Protein AF-A0A533WZP8-F1 (afdb_monomer_lite)

pLDDT: mean 81.85, std 12.05, range [39.66, 96.12]

Secondary structure (DSSP, 8-state):
-PPPPEEEEEEETTT--EEEEPTTPPPPSS-TTT----EEEEEEETTEEEEEEEETTEEEEEEEE--

Radius of gyration: 13.08 Å; chains: 1; bounding box: 34×23×33 Å

Structure (mmCIF, N/CA/C/O backbone):
data_AF-A0A533WZP8-F1
#
_entry.id   AF-A0A533WZP8-F1
#
loop_
_atom_site.group_PDB
_atom_site.id
_atom_site.type_symbol
_atom_site.label_atom_id
_atom_site.label_alt_id
_atom_site.label_comp_id
_atom_site.label_asym_id
_atom_site.label_entity_id
_atom_site.label_seq_id
_atom_site.pdbx_PDB_ins_code
_atom_site.Cartn_x
_atom_site.Cartn_y
_atom_site.Cartn_z
_atom_site.occupancy
_atom_site.B_iso_or_equiv
_atom_site.auth_seq_id
_atom_site.auth_comp_id
_atom_site.auth_asym_id
_atom_site.auth_atom_id
_atom_site.pdbx_PDB_model_num
ATOM 1 N N . MET A 1 1 ? 20.767 5.146 -19.720 1.00 39.66 1 MET A N 1
ATOM 2 C CA . MET A 1 1 ? 19.829 5.760 -18.762 1.00 39.66 1 MET A CA 1
ATOM 3 C C . M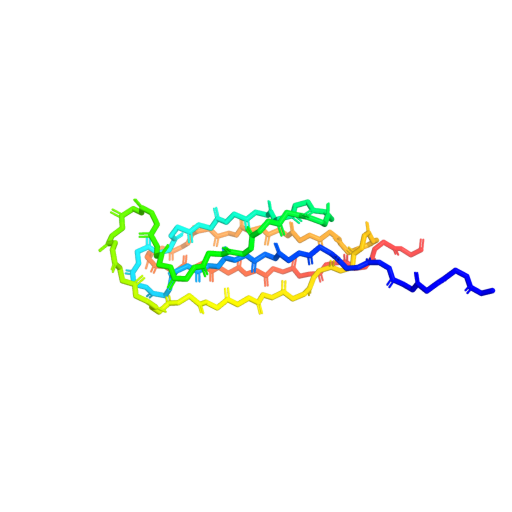ET A 1 1 ? 18.970 4.625 -18.245 1.00 39.66 1 MET A C 1
ATOM 5 O O . MET A 1 1 ? 18.151 4.125 -19.003 1.00 39.66 1 MET A O 1
ATOM 9 N N . ALA A 1 2 ? 19.282 4.094 -17.062 1.00 47.31 2 ALA A N 1
ATOM 10 C CA . ALA A 1 2 ? 18.432 3.084 -16.438 1.00 47.31 2 ALA A CA 1
ATOM 11 C C . ALA A 1 2 ? 17.121 3.790 -16.071 1.00 47.31 2 ALA A C 1
ATOM 13 O O . ALA A 1 2 ? 17.173 4.826 -15.413 1.00 47.31 2 ALA A O 1
ATOM 14 N N . GLY A 1 3 ? 15.996 3.332 -16.623 1.00 58.25 3 GLY A N 1
ATOM 15 C CA . GLY A 1 3 ? 14.691 3.927 -16.339 1.00 58.25 3 GLY A CA 1
ATOM 16 C C . GLY A 1 3 ? 14.394 3.831 -14.847 1.00 58.25 3 GLY A C 1
ATOM 17 O O . GLY A 1 3 ? 14.744 2.827 -14.233 1.00 58.25 3 GLY A O 1
ATOM 18 N N . GLU A 1 4 ? 13.807 4.880 -14.273 1.00 58.56 4 GLU A N 1
ATOM 19 C CA . GLU A 1 4 ? 13.353 4.855 -12.881 1.00 58.56 4 GLU A CA 1
ATOM 20 C C . GLU A 1 4 ? 12.434 3.647 -12.659 1.00 58.56 4 GLU A C 1
ATOM 22 O O . GLU A 1 4 ? 11.527 3.387 -13.456 1.00 58.56 4 GLU A O 1
ATOM 27 N N . GLU A 1 5 ? 12.704 2.882 -11.603 1.00 62.91 5 GLU A N 1
ATOM 28 C CA . GLU A 1 5 ? 11.925 1.706 -11.233 1.00 62.91 5 GLU A CA 1
ATOM 29 C C . GLU A 1 5 ? 11.002 2.083 -10.067 1.00 62.91 5 GLU A C 1
ATOM 31 O O . GLU A 1 5 ? 11.448 2.609 -9.046 1.00 62.91 5 GLU A O 1
ATOM 36 N N . TYR A 1 6 ? 9.697 1.858 -10.241 1.00 65.62 6 TYR A N 1
ATOM 37 C CA . TYR A 1 6 ? 8.682 2.153 -9.230 1.00 65.62 6 TYR A CA 1
ATOM 38 C C . TYR A 1 6 ? 8.221 0.859 -8.554 1.00 65.62 6 TYR A C 1
ATOM 40 O O . TYR A 1 6 ? 8.030 -0.174 -9.204 1.00 65.62 6 TYR A O 1
ATOM 48 N N . ARG A 1 7 ? 8.020 0.929 -7.240 1.00 7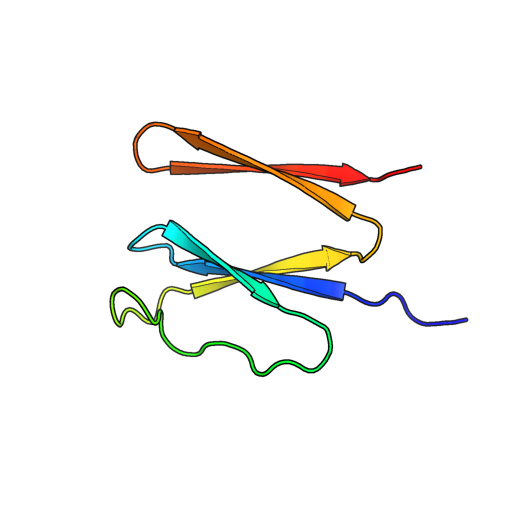2.06 7 ARG A N 1
ATOM 49 C CA . ARG A 1 7 ? 7.222 -0.016 -6.457 1.00 72.06 7 ARG A CA 1
ATOM 50 C C . ARG A 1 7 ? 5.815 0.533 -6.322 1.00 72.06 7 ARG A C 1
ATOM 52 O O . ARG A 1 7 ? 5.615 1.739 -6.331 1.00 72.06 7 ARG A O 1
ATOM 59 N N . ASP A 1 8 ? 4.853 -0.349 -6.113 1.00 84.56 8 ASP A N 1
ATOM 60 C CA . ASP A 1 8 ? 3.463 0.060 -5.946 1.00 84.56 8 ASP A CA 1
ATOM 61 C C . ASP A 1 8 ? 3.019 -0.191 -4.507 1.00 84.56 8 ASP A C 1
ATOM 63 O O . ASP A 1 8 ? 3.110 -1.311 -4.002 1.00 84.56 8 ASP A O 1
ATOM 67 N N . LEU A 1 9 ? 2.520 0.837 -3.827 1.00 87.94 9 LEU A N 1
ATOM 68 C CA . LEU A 1 9 ? 1.793 0.681 -2.573 1.00 87.94 9 LEU A CA 1
ATOM 69 C C . LEU A 1 9 ? 0.303 0.557 -2.890 1.00 87.94 9 LEU A C 1
ATOM 71 O O . LEU A 1 9 ? -0.322 1.505 -3.355 1.00 87.94 9 LEU A O 1
ATOM 75 N N . VAL A 1 10 ? -0.274 -0.610 -2.620 1.00 91.38 10 VAL A N 1
ATOM 76 C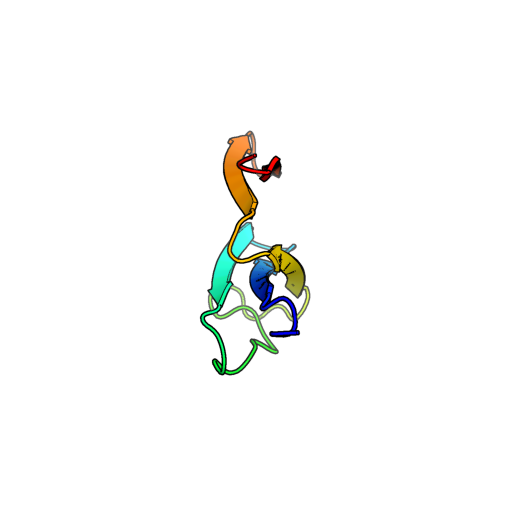 CA . VAL A 1 10 ? -1.704 -0.877 -2.809 1.00 91.38 10 VAL A CA 1
ATOM 77 C C . VAL A 1 10 ? -2.431 -0.692 -1.488 1.00 91.38 10 VAL A C 1
ATOM 79 O O . VAL A 1 10 ? -1.981 -1.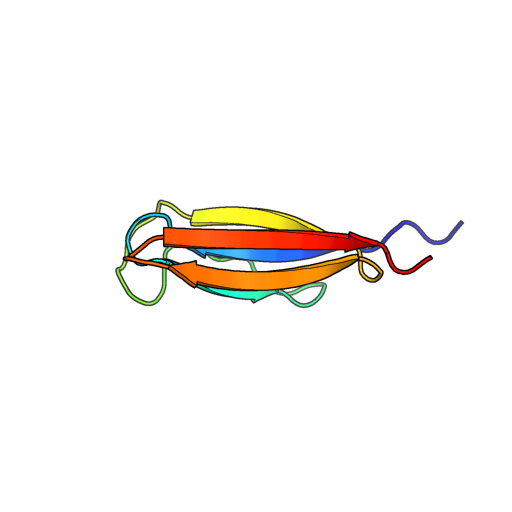226 -0.475 1.00 91.38 10 VAL A O 1
ATOM 82 N N . ILE A 1 11 ? -3.560 0.017 -1.490 1.00 92.75 11 ILE A N 1
ATOM 83 C CA . ILE A 1 11 ? -4.360 0.305 -0.292 1.00 92.75 11 ILE A CA 1
ATOM 84 C C . ILE A 1 11 ? -5.835 0.061 -0.577 1.00 92.75 11 ILE A C 1
ATOM 86 O O . ILE A 1 11 ? -6.362 0.480 -1.599 1.00 92.75 11 ILE A O 1
ATOM 90 N N . CYS A 1 12 ? -6.534 -0.592 0.348 1.00 94.00 12 CYS A N 1
ATOM 91 C CA . CYS A 1 12 ? -7.982 -0.725 0.294 1.00 94.00 12 CYS A CA 1
ATOM 92 C C . CYS A 1 12 ? -8.679 0.435 1.007 1.00 94.00 12 CYS A C 1
ATOM 94 O O . CYS A 1 12 ? -8.579 0.560 2.226 1.00 94.00 12 CYS A O 1
ATOM 96 N N . ASN A 1 13 ? -9.496 1.200 0.286 1.00 91.38 13 ASN A N 1
ATOM 97 C CA . ASN A 1 13 ? -10.245 2.328 0.856 1.00 91.38 13 ASN A CA 1
ATOM 98 C C . ASN A 1 13 ? -11.404 1.908 1.768 1.00 91.38 13 ASN A C 1
ATOM 100 O O . ASN A 1 13 ? -11.967 2.738 2.473 1.00 91.38 13 ASN A O 1
ATOM 104 N N . ASN A 1 14 ? -11.767 0.622 1.773 1.00 92.56 14 ASN A N 1
ATOM 105 C CA . ASN A 1 14 ? -12.835 0.108 2.626 1.00 92.56 14 ASN A CA 1
ATOM 106 C C . ASN A 1 14 ? -12.323 -0.353 4.000 1.00 92.56 14 ASN A C 1
ATOM 108 O O . ASN A 1 14 ? -12.915 -0.025 5.024 1.00 92.56 14 ASN A O 1
ATOM 112 N N . CYS A 1 15 ? -11.236 -1.133 4.038 1.00 92.25 15 CYS A N 1
ATOM 113 C CA . CYS A 1 15 ? -10.729 -1.730 5.281 1.00 92.25 15 CYS A CA 1
ATOM 114 C C . CYS A 1 15 ? -9.293 -1.329 5.643 1.00 92.25 15 CYS A C 1
ATOM 116 O O . CYS A 1 15 ? -8.753 -1.862 6.609 1.00 92.25 15 CYS A O 1
ATOM 118 N N . LEU A 1 16 ? -8.671 -0.432 4.871 1.00 90.56 16 LEU A N 1
ATOM 119 C CA . LEU A 1 16 ? -7.313 0.088 5.079 1.00 90.56 16 LEU A CA 1
ATOM 120 C C . LEU A 1 16 ? -6.203 -0.969 5.088 1.00 90.56 16 LEU A C 1
ATOM 122 O O . LEU A 1 16 ? -5.099 -0.719 5.566 1.00 90.56 16 LEU A O 1
ATOM 126 N N . TRP A 1 17 ? -6.476 -2.153 4.538 1.00 91.06 17 TRP A N 1
ATOM 127 C CA . TRP A 1 17 ? -5.418 -3.112 4.244 1.00 91.06 17 TRP A CA 1
ATOM 128 C C . TRP A 1 17 ? -4.468 -2.506 3.209 1.00 91.06 17 TRP A C 1
ATOM 130 O O . TRP A 1 17 ? -4.939 -1.949 2.217 1.00 91.06 17 TRP A O 1
ATOM 140 N N . ALA A 1 18 ? -3.162 -2.635 3.434 1.00 90.19 18 ALA A N 1
ATOM 141 C CA . ALA A 1 18 ? -2.137 -2.109 2.546 1.00 90.19 18 ALA A CA 1
ATOM 142 C C . ALA A 1 18 ? -1.029 -3.139 2.290 1.00 90.19 18 ALA A C 1
ATOM 144 O O . ALA A 1 18 ? -0.710 -3.944 3.169 1.00 90.19 18 ALA A O 1
ATOM 145 N N . ALA A 1 19 ? -0.431 -3.102 1.099 1.00 88.75 19 ALA A N 1
ATOM 146 C CA . ALA A 1 19 ? 0.694 -3.950 0.718 1.00 88.75 19 ALA A CA 1
ATOM 147 C C . ALA A 1 19 ? 1.640 -3.232 -0.249 1.00 88.75 19 ALA A C 1
ATOM 149 O O . ALA A 1 19 ? 1.195 -2.607 -1.209 1.00 88.75 19 ALA A O 1
ATOM 150 N N . SER A 1 20 ? 2.946 -3.375 -0.025 1.00 86.75 20 SER A N 1
ATOM 151 C CA . SER A 1 20 ? 3.973 -2.954 -0.981 1.00 86.75 20 SER A CA 1
ATOM 152 C C . SER A 1 20 ? 4.228 -4.078 -1.983 1.00 86.75 20 SER A C 1
ATOM 154 O O . SER A 1 20 ? 4.536 -5.209 -1.600 1.00 86.75 20 SER A O 1
ATOM 156 N N . LEU A 1 21 ? 4.117 -3.774 -3.268 1.00 85.50 21 LEU A N 1
ATOM 157 C CA . LEU A 1 21 ? 4.384 -4.690 -4.365 1.00 85.50 21 LEU A CA 1
ATOM 158 C C . LEU A 1 21 ? 5.847 -4.589 -4.791 1.00 85.50 21 LEU A C 1
ATOM 160 O O . LEU A 1 21 ? 6.358 -3.514 -5.105 1.00 85.50 21 LEU A O 1
ATOM 164 N N . LEU A 1 22 ? 6.520 -5.739 -4.820 1.00 78.56 22 LEU A N 1
ATOM 165 C CA . LEU A 1 22 ? 7.848 -5.856 -5.415 1.00 78.56 22 LEU A CA 1
ATOM 166 C C . LEU A 1 22 ? 7.745 -5.799 -6.942 1.00 78.56 22 LEU A C 1
ATOM 168 O O . LEU A 1 22 ? 6.734 -6.195 -7.529 1.00 78.56 22 LEU A O 1
ATOM 172 N N . LYS A 1 23 ? 8.820 -5.375 -7.601 1.00 73.62 23 LYS A N 1
ATOM 173 C CA . LYS A 1 23 ? 8.891 -5.332 -9.063 1.00 73.62 23 LYS A CA 1
ATOM 174 C C . LYS A 1 23 ? 8.513 -6.679 -9.693 1.00 73.62 23 LYS A C 1
ATOM 176 O O . LYS A 1 23 ? 9.014 -7.729 -9.295 1.00 73.62 23 LYS A O 1
ATOM 181 N N . GLY A 1 24 ? 7.632 -6.640 -10.694 1.00 73.81 24 GLY A N 1
ATOM 182 C CA . GLY A 1 24 ? 7.169 -7.827 -11.424 1.00 73.81 24 GLY A CA 1
ATOM 183 C C . GLY A 1 24 ? 6.134 -8.681 -10.683 1.00 73.81 24 GLY A C 1
ATOM 184 O O . GLY A 1 24 ? 5.721 -9.719 -11.203 1.00 73.81 24 GLY A O 1
ATOM 185 N N . SER A 1 25 ? 5.693 -8.268 -9.491 1.00 81.62 25 SER A N 1
ATOM 186 C CA . SER A 1 25 ? 4.571 -8.916 -8.813 1.00 81.62 25 SER A CA 1
ATOM 187 C C . SER A 1 25 ? 3.244 -8.615 -9.519 1.00 81.62 25 SER A C 1
ATOM 189 O O . SER A 1 25 ? 3.078 -7.601 -10.196 1.00 81.62 25 SER A O 1
ATOM 191 N N . ARG A 1 26 ? 2.292 -9.547 -9.408 1.00 80.75 26 ARG A N 1
ATOM 192 C CA . ARG A 1 26 ? 0.943 -9.355 -9.951 1.00 80.75 26 ARG A CA 1
ATOM 193 C C . ARG A 1 26 ? 0.162 -8.430 -9.019 1.00 80.75 26 ARG A C 1
ATOM 195 O O . ARG A 1 26 ? 0.171 -8.645 -7.811 1.00 80.75 26 ARG A O 1
ATOM 202 N N . GLY A 1 27 ? -0.527 -7.444 -9.590 1.00 84.12 27 GLY A N 1
ATOM 203 C CA . GLY A 1 27 ? -1.406 -6.553 -8.836 1.00 84.12 27 GLY A CA 1
ATOM 204 C C . GLY A 1 27 ? -2.627 -7.268 -8.248 1.00 84.12 27 GLY A C 1
ATOM 205 O O . GLY A 1 27 ? -2.967 -8.394 -8.625 1.00 84.12 27 GLY A O 1
ATOM 206 N N . PHE A 1 28 ? -3.314 -6.585 -7.335 1.00 89.81 28 PHE A N 1
ATOM 207 C CA . PHE A 1 28 ? -4.558 -7.056 -6.732 1.00 89.81 28 PHE A CA 1
ATOM 208 C C . PHE A 1 28 ? -5.759 -6.435 -7.453 1.00 89.81 28 PHE A C 1
ATOM 210 O O . PHE A 1 28 ? -5.837 -5.219 -7.582 1.00 89.81 28 PHE A O 1
ATOM 217 N N . MET A 1 29 ? -6.713 -7.261 -7.894 1.00 90.12 29 MET A N 1
ATOM 218 C CA . MET A 1 29 ? -8.012 -6.780 -8.405 1.00 90.12 29 MET A CA 1
ATOM 219 C C . MET A 1 29 ? -9.059 -6.624 -7.293 1.00 90.12 29 MET A C 1
ATOM 221 O O . MET A 1 29 ? -10.045 -5.912 -7.454 1.00 90.12 29 MET A O 1
ATOM 225 N N . VAL A 1 30 ? -8.865 -7.329 -6.175 1.00 94.81 30 VAL A N 1
ATOM 226 C CA . VAL A 1 30 ? -9.796 -7.393 -5.046 1.00 94.81 30 VAL A CA 1
ATOM 227 C C . VAL A 1 30 ? -8.994 -7.395 -3.750 1.00 94.81 30 VAL A C 1
ATOM 229 O O . VAL A 1 30 ? -7.947 -8.042 -3.669 1.00 94.81 30 VAL A O 1
ATOM 232 N N . CYS A 1 31 ? -9.478 -6.687 -2.729 1.00 95.00 31 CYS A N 1
ATOM 233 C CA . CYS A 1 31 ? -8.879 -6.708 -1.403 1.00 95.00 31 CYS A CA 1
ATOM 234 C C . CYS A 1 31 ? -8.940 -8.129 -0.817 1.00 95.00 31 CYS A C 1
ATOM 236 O O . CYS A 1 31 ? -10.043 -8.652 -0.627 1.00 95.00 31 CYS A O 1
ATOM 238 N N . PRO A 1 32 ? -7.799 -8.737 -0.445 1.00 94.69 32 PRO A N 1
ATOM 239 C CA . PRO A 1 32 ? -7.783 -10.095 0.094 1.00 94.69 32 PRO A CA 1
ATOM 240 C C . PRO A 1 32 ? -8.408 -10.198 1.493 1.00 94.69 32 PRO A C 1
ATOM 242 O O . PRO A 1 32 ? -8.696 -11.298 1.948 1.00 94.69 32 PRO A O 1
ATOM 245 N N . VAL A 1 33 ? -8.620 -9.067 2.178 1.00 95.44 33 VAL A N 1
ATOM 246 C CA . VAL A 1 33 ? -9.180 -9.026 3.538 1.00 95.44 33 VAL A CA 1
ATOM 247 C C . VAL A 1 33 ? -10.697 -8.848 3.533 1.00 95.44 33 VAL A C 1
ATOM 249 O O . VAL A 1 33 ? -11.391 -9.559 4.251 1.00 95.44 33 VAL A O 1
ATOM 252 N N . CYS A 1 34 ? -11.230 -7.901 2.751 1.00 96.12 34 CYS A N 1
ATOM 253 C CA . CYS A 1 34 ? -12.660 -7.563 2.789 1.00 96.12 34 CYS A CA 1
ATOM 254 C C . CYS A 1 34 ? -13.429 -7.876 1.498 1.00 96.12 34 CYS A C 1
ATOM 256 O O . CYS A 1 34 ? -14.627 -7.614 1.437 1.00 96.12 34 CYS A O 1
ATOM 258 N N . GLY A 1 35 ? -12.765 -8.392 0.458 1.00 95.56 35 GLY A N 1
ATOM 259 C CA . GLY A 1 35 ? -13.406 -8.735 -0.816 1.00 95.56 35 GLY A CA 1
ATOM 260 C C . GLY A 1 35 ? -13.865 -7.532 -1.650 1.00 95.56 35 GLY A C 1
ATOM 261 O O . GLY A 1 35 ? -14.480 -7.713 -2.696 1.00 95.56 35 GLY A O 1
ATOM 262 N N . ASN A 1 36 ? -13.587 -6.302 -1.209 1.00 95.50 36 ASN A N 1
ATOM 263 C CA . ASN A 1 36 ? -13.966 -5.086 -1.924 1.00 95.50 36 ASN A CA 1
ATOM 264 C C . ASN A 1 36 ? -12.977 -4.786 -3.070 1.00 95.50 36 ASN A C 1
ATOM 266 O O . ASN A 1 36 ? -11.785 -5.066 -2.953 1.00 95.50 36 ASN A O 1
ATOM 270 N N . MET A 1 37 ? -13.464 -4.193 -4.160 1.00 94.81 37 MET A N 1
ATOM 271 C CA . MET A 1 37 ? -12.667 -3.800 -5.334 1.00 94.81 37 MET A CA 1
ATOM 272 C C . MET A 1 37 ? -12.110 -2.371 -5.241 1.00 94.81 37 MET A C 1
ATOM 274 O O . MET A 1 37 ? -11.390 -1.933 -6.129 1.00 94.81 37 MET A O 1
ATOM 278 N N . SER A 1 38 ? -12.436 -1.637 -4.174 1.00 94.81 38 SER A N 1
ATOM 279 C CA . SER A 1 38 ? -11.951 -0.280 -3.924 1.00 94.81 38 SER A CA 1
ATOM 280 C C . SER A 1 38 ? -10.499 -0.307 -3.435 1.00 94.81 38 SER A C 1
ATOM 282 O O . SER A 1 38 ? -10.231 -0.148 -2.239 1.00 94.81 38 SER A O 1
ATOM 284 N N . LEU A 1 39 ? -9.583 -0.564 -4.368 1.00 93.50 39 LEU A N 1
ATOM 285 C CA . LEU A 1 39 ? -8.138 -0.537 -4.183 1.00 93.50 39 LEU A CA 1
ATOM 286 C C . LEU A 1 39 ? -7.541 0.664 -4.923 1.00 93.50 39 LEU A C 1
ATOM 288 O O . LEU A 1 39 ? -7.775 0.813 -6.119 1.00 93.50 39 LEU A O 1
ATOM 292 N N . ASP A 1 40 ? -6.731 1.452 -4.226 1.00 91.81 40 ASP A N 1
ATOM 293 C CA . ASP A 1 40 ? -5.884 2.484 -4.819 1.00 91.81 40 ASP A CA 1
ATOM 294 C C . ASP A 1 40 ? -4.441 1.993 -4.898 1.00 91.81 40 ASP A C 1
ATOM 296 O O . ASP A 1 40 ? -3.967 1.260 -4.025 1.00 91.81 40 ASP A O 1
ATOM 300 N N . VAL A 1 41 ? -3.743 2.411 -5.952 1.00 88.62 41 VAL A N 1
ATOM 301 C CA . VAL A 1 41 ? -2.331 2.103 -6.178 1.00 88.62 41 VAL A CA 1
ATOM 302 C C . VAL A 1 41 ? -1.552 3.406 -6.210 1.00 88.62 41 VAL A C 1
ATOM 304 O O . VAL A 1 41 ? -1.827 4.279 -7.032 1.00 88.62 41 VAL A O 1
ATOM 307 N N . ILE A 1 42 ? -0.587 3.533 -5.307 1.00 86.94 42 ILE A N 1
ATOM 308 C CA . ILE A 1 42 ? 0.282 4.698 -5.196 1.00 86.94 42 ILE A CA 1
ATOM 309 C C . ILE A 1 42 ? 1.676 4.283 -5.676 1.00 86.94 42 ILE A C 1
ATOM 311 O O . ILE A 1 42 ? 2.283 3.416 -5.040 1.00 86.94 42 ILE A O 1
ATOM 315 N N . PRO A 1 43 ? 2.195 4.868 -6.770 1.00 83.00 43 PRO A N 1
ATOM 316 C CA . PRO A 1 43 ? 3.560 4.610 -7.199 1.00 83.00 43 PRO A CA 1
ATOM 317 C C . PRO A 1 43 ? 4.535 5.218 -6.184 1.00 83.00 43 PRO A C 1
ATOM 319 O O . PRO A 1 43 ? 4.410 6.381 -5.805 1.00 83.00 43 PRO A O 1
ATOM 322 N N . VAL A 1 44 ? 5.502 4.418 -5.750 1.00 81.31 44 VAL A N 1
ATOM 323 C CA . VAL A 1 44 ? 6.575 4.776 -4.820 1.00 81.31 44 VAL A CA 1
ATOM 324 C C . VAL A 1 44 ? 7.895 4.482 -5.516 1.00 81.31 44 VAL A C 1
ATOM 326 O O . VAL A 1 44 ? 8.165 3.339 -5.882 1.00 81.31 44 VAL A O 1
ATOM 329 N N . ASN A 1 45 ? 8.724 5.497 -5.735 1.00 76.81 45 ASN A N 1
ATOM 330 C CA . ASN A 1 45 ? 10.044 5.291 -6.329 1.00 76.81 45 ASN A CA 1
ATOM 331 C C . ASN A 1 45 ? 10.916 4.400 -5.417 1.00 76.81 45 ASN A C 1
ATOM 333 O O . ASN A 1 45 ? 10.774 4.429 -4.196 1.00 76.81 45 ASN A O 1
ATOM 337 N N . ASP A 1 46 ? 11.854 3.636 -5.979 1.00 71.56 46 ASP A N 1
ATOM 338 C CA . ASP A 1 46 ? 12.812 2.832 -5.203 1.00 71.56 46 ASP A CA 1
ATOM 339 C C . ASP A 1 46 ? 13.637 3.662 -4.197 1.00 71.56 46 ASP A C 1
ATOM 341 O O . ASP A 1 46 ? 14.114 3.120 -3.197 1.00 71.56 46 ASP A O 1
ATOM 345 N N . TYR A 1 47 ? 13.775 4.969 -4.443 1.00 74.19 47 TYR A N 1
ATOM 346 C CA . TYR A 1 47 ? 14.459 5.935 -3.573 1.00 74.19 47 TYR A CA 1
ATOM 347 C C . TYR A 1 47 ? 13.505 6.800 -2.731 1.00 74.19 47 TYR A C 1
ATOM 349 O O . TYR A 1 47 ? 13.938 7.733 -2.053 1.00 74.19 47 TYR A O 1
ATOM 357 N N . GLU A 1 48 ? 12.201 6.534 -2.788 1.00 74.56 48 GLU A N 1
ATOM 358 C CA . GLU A 1 48 ? 11.210 7.189 -1.941 1.00 74.56 48 GLU A CA 1
ATOM 359 C C . GLU A 1 48 ? 10.899 6.304 -0.737 1.00 74.56 48 GLU A C 1
ATOM 361 O O . GLU A 1 48 ? 10.372 5.196 -0.848 1.00 74.56 48 GLU A O 1
ATOM 366 N N . ALA A 1 49 ? 11.211 6.819 0.446 1.00 76.56 49 ALA A N 1
ATOM 367 C CA . ALA A 1 49 ? 10.719 6.258 1.687 1.00 76.56 49 ALA A CA 1
ATOM 368 C C . ALA A 1 49 ? 9.336 6.847 1.982 1.00 76.56 49 ALA A C 1
ATOM 370 O O . ALA A 1 49 ? 9.037 7.989 1.630 1.00 76.56 49 ALA A O 1
ATOM 371 N N . TYR A 1 50 ? 8.487 6.095 2.676 1.00 78.38 50 TYR A N 1
ATOM 372 C CA . TYR A 1 50 ? 7.259 6.652 3.228 1.00 78.38 50 TYR A CA 1
ATOM 373 C C . TYR A 1 50 ? 7.061 6.209 4.668 1.00 78.38 50 TYR A C 1
ATOM 375 O O . TYR A 1 50 ? 7.366 5.079 5.052 1.00 78.38 50 TYR A O 1
ATOM 383 N N . THR A 1 51 ? 6.515 7.116 5.470 1.00 82.25 51 THR A N 1
ATOM 384 C CA . THR A 1 51 ? 6.050 6.803 6.818 1.00 82.25 51 THR A CA 1
ATOM 385 C C . THR A 1 51 ? 4.541 6.646 6.789 1.00 82.25 51 THR A C 1
ATOM 387 O O . THR A 1 51 ? 3.824 7.547 6.358 1.00 82.25 51 THR A O 1
ATOM 390 N N . MET A 1 52 ? 4.055 5.506 7.279 1.00 83.56 52 MET A N 1
ATOM 391 C CA . MET A 1 52 ? 2.627 5.249 7.435 1.00 83.56 52 MET A CA 1
ATOM 392 C C . MET A 1 52 ? 2.207 5.479 8.887 1.00 83.56 52 MET A C 1
ATOM 394 O O . MET A 1 52 ? 2.713 4.826 9.800 1.00 83.56 52 MET A O 1
ATOM 398 N N . LYS A 1 53 ? 1.256 6.390 9.104 1.00 85.31 53 LYS A N 1
ATOM 399 C CA . LYS A 1 53 ? 0.655 6.667 10.415 1.00 85.31 53 LYS A CA 1
ATOM 400 C C . LYS A 1 53 ? -0.815 6.259 10.381 1.00 85.31 53 LYS A C 1
ATOM 402 O O . LYS A 1 53 ? -1.574 6.719 9.534 1.00 85.31 53 LYS A O 1
ATOM 407 N N . ILE A 1 54 ? -1.226 5.411 11.319 1.00 81.44 54 ILE A N 1
ATOM 408 C CA . ILE A 1 54 ? -2.630 5.012 11.475 1.00 81.44 54 ILE A CA 1
ATOM 409 C C . ILE A 1 54 ? -3.251 5.897 12.559 1.00 81.44 54 ILE A C 1
ATOM 411 O O . ILE A 1 54 ? -2.779 5.903 13.697 1.00 81.44 54 ILE A O 1
ATOM 415 N N . ARG A 1 55 ? -4.303 6.651 12.227 1.00 80.88 55 ARG A N 1
ATOM 416 C CA . ARG A 1 55 ? -5.018 7.535 13.165 1.00 80.88 55 ARG A CA 1
ATOM 417 C C . ARG A 1 55 ? -6.519 7.340 13.013 1.00 80.88 55 ARG A C 1
ATOM 419 O O . ARG A 1 55 ? -7.028 7.521 11.928 1.00 80.88 55 ARG A O 1
ATOM 426 N N . ASN A 1 56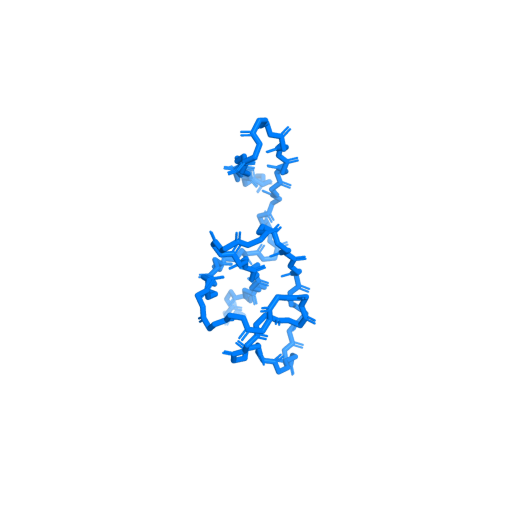 ? -7.248 6.994 14.075 1.00 76.38 56 ASN A N 1
ATOM 427 C CA . ASN A 1 56 ? -8.725 6.985 14.100 1.00 76.38 56 ASN A CA 1
ATOM 428 C C . ASN A 1 56 ? -9.420 6.473 12.813 1.00 76.38 56 ASN A C 1
ATOM 430 O O . ASN A 1 56 ? -10.267 7.161 12.251 1.00 76.38 56 ASN A O 1
ATOM 434 N N . LYS A 1 57 ? -9.088 5.253 12.363 1.00 75.81 57 LYS A N 1
ATOM 435 C CA . LYS A 1 57 ? -9.616 4.642 11.121 1.00 75.81 57 LYS A CA 1
ATOM 436 C C . LYS A 1 57 ? -9.257 5.382 9.821 1.00 75.81 57 LYS A C 1
ATOM 438 O O . LYS A 1 57 ? -9.939 5.197 8.820 1.00 75.81 57 LYS A O 1
ATOM 443 N N . SER A 1 58 ? -8.204 6.187 9.816 1.00 77.94 58 SER A N 1
ATOM 444 C CA . SER A 1 58 ? -7.562 6.717 8.617 1.00 77.94 58 SER A CA 1
ATOM 445 C C . SER A 1 58 ? -6.093 6.301 8.565 1.00 77.94 58 SER A C 1
ATOM 447 O O . SER A 1 58 ? -5.470 5.968 9.583 1.00 77.94 58 SER A O 1
ATOM 449 N N . VAL A 1 59 ? -5.556 6.296 7.347 1.00 81.88 59 VAL A N 1
ATOM 450 C CA . VAL A 1 59 ? -4.135 6.099 7.068 1.00 81.88 59 VAL A CA 1
ATOM 451 C C . VAL A 1 59 ? -3.599 7.402 6.497 1.00 81.88 59 VAL A C 1
ATOM 453 O O . VAL A 1 59 ? -4.161 7.946 5.551 1.00 81.88 59 VAL A O 1
ATOM 456 N N . GLU A 1 60 ? -2.525 7.901 7.092 1.00 86.19 60 GLU A N 1
ATOM 457 C CA . GLU A 1 60 ? -1.779 9.062 6.623 1.00 86.19 60 GLU A CA 1
ATOM 458 C C . GLU A 1 60 ? -0.418 8.576 6.115 1.00 86.19 60 GLU A C 1
ATOM 460 O O . GLU A 1 60 ? 0.286 7.839 6.815 1.00 86.19 60 GLU A O 1
ATOM 465 N N . LEU A 1 61 ? -0.073 8.961 4.887 1.00 84.62 61 LEU A N 1
ATOM 466 C CA . LEU A 1 61 ? 1.194 8.627 4.245 1.00 84.62 61 LEU A CA 1
ATOM 467 C C . LEU A 1 61 ? 1.993 9.901 4.027 1.00 84.62 61 LEU A C 1
ATOM 469 O O . LEU A 1 61 ? 1.510 10.852 3.417 1.00 84.62 61 LEU A O 1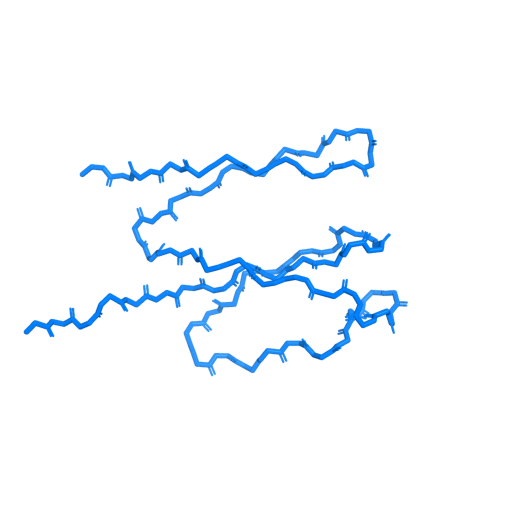
ATOM 473 N N . GLU A 1 62 ? 3.224 9.894 4.514 1.00 87.25 62 GLU A N 1
ATOM 474 C CA . GLU A 1 62 ? 4.175 10.983 4.344 1.00 87.25 62 GLU A CA 1
ATOM 475 C C . GLU A 1 62 ? 5.362 10.452 3.540 1.00 87.25 62 GLU A C 1
ATOM 477 O O . GLU A 1 62 ? 6.069 9.561 4.012 1.00 87.25 62 GLU A O 1
ATOM 482 N N . PHE A 1 63 ? 5.530 10.955 2.314 1.00 82.00 63 PHE A N 1
ATOM 483 C CA . PHE A 1 63 ? 6.598 10.545 1.401 1.00 82.00 63 PHE A CA 1
ATOM 484 C C . PHE A 1 63 ? 7.827 11.431 1.594 1.00 82.00 63 PHE A C 1
ATOM 486 O O . PHE A 1 63 ? 7.733 12.660 1.556 1.00 82.00 63 PHE A O 1
ATOM 493 N N . THR A 1 64 ? 8.984 10.800 1.751 1.00 81.31 64 THR A N 1
ATOM 494 C CA . THR A 1 64 ? 10.278 11.456 1.906 1.00 81.31 64 THR A CA 1
ATOM 495 C C . THR A 1 64 ? 11.192 10.988 0.784 1.00 81.31 64 THR A C 1
ATOM 497 O O . THR A 1 64 ? 11.387 9.789 0.586 1.00 81.31 64 THR A O 1
ATOM 500 N N . LYS A 1 65 ? 11.777 11.935 0.051 1.00 69.69 65 LYS A N 1
ATOM 501 C CA . LYS A 1 65 ? 12.864 11.631 -0.882 1.00 69.69 65 LYS A CA 1
ATOM 502 C C . LYS A 1 65 ? 14.169 11.628 -0.108 1.00 69.69 65 LYS A C 1
ATOM 504 O O . LYS A 1 65 ? 14.533 12.667 0.450 1.00 69.69 65 LYS A O 1
ATOM 509 N N . ASP A 1 66 ? 14.855 10.492 -0.084 1.00 62.62 66 ASP A N 1
ATOM 510 C CA . ASP A 1 66 ? 16.265 10.505 0.280 1.00 62.62 66 ASP A CA 1
ATOM 511 C C . ASP A 1 66 ? 17.034 11.253 -0.819 1.00 62.62 66 ASP A C 1
ATOM 513 O O . ASP A 1 66 ? 16.759 11.102 -2.013 1.00 62.62 66 ASP A O 1
ATOM 517 N N . LYS A 1 67 ? 17.897 12.173 -0.386 1.00 54.31 67 LYS A N 1
ATOM 518 C CA . LYS A 1 67 ? 18.642 13.101 -1.246 1.00 54.31 67 LYS A CA 1
ATOM 519 C C . LYS A 1 67 ? 19.823 12.436 -1.938 1.00 54.31 67 LYS A C 1
ATOM 521 O O . LYS A 1 67 ? 20.517 11.641 -1.269 1.00 54.31 67 LYS A O 1
#

Foldseek 3Di:
DPDFDWWKWKAAPPQGDIDIHDPPDDDDCADPPPRHRRIDIDTATPQKDWDWDDDDRDIDIDIDGDD

Sequence (67 aa):
MAGEEYRDLVICNNCLWAASLLKGSRGFMVCPVCGNMSLDVIPVNDYEAYTMKIRNKSVELEFTKDK